Protein AF-A0A820RJD1-F1 (afdb_monomer_lite)

Structure (mmCIF, N/CA/C/O backbone):
data_AF-A0A820RJD1-F1
#
_entry.id   AF-A0A820RJD1-F1
#
loop_
_atom_site.group_PDB
_atom_site.id
_atom_site.type_symbol
_atom_site.label_atom_id
_atom_site.label_alt_id
_atom_site.label_comp_id
_atom_site.label_asym_id
_atom_site.label_entity_id
_atom_site.label_seq_id
_atom_site.pdbx_PDB_ins_code
_atom_site.Cartn_x
_atom_site.Cartn_y
_atom_site.Cartn_z
_atom_site.occupancy
_atom_site.B_iso_or_equiv
_atom_site.auth_seq_id
_atom_site.auth_comp_id
_atom_site.auth_asym_id
_atom_site.auth_atom_id
_atom_site.pdbx_PDB_model_num
ATOM 1 N N . MET A 1 1 ? -29.547 -9.932 9.623 1.00 50.38 1 MET A N 1
ATOM 2 C CA . MET A 1 1 ? -29.101 -8.617 9.120 1.00 50.38 1 MET A CA 1
ATOM 3 C C . MET A 1 1 ? -27.708 -8.369 9.658 1.00 50.38 1 MET A C 1
ATOM 5 O O . MET A 1 1 ? -27.547 -8.321 10.869 1.00 50.38 1 MET A O 1
ATOM 9 N N . THR A 1 2 ? -26.709 -8.299 8.788 1.00 71.69 2 THR A N 1
ATOM 10 C CA . THR A 1 2 ? -25.360 -7.849 9.140 1.00 71.69 2 THR A CA 1
ATOM 11 C C . THR A 1 2 ? -25.336 -6.329 9.045 1.00 71.69 2 THR A C 1
ATOM 13 O O . THR A 1 2 ? -25.661 -5.760 8.006 1.00 71.69 2 THR A O 1
ATOM 16 N N . PHE A 1 3 ? -25.020 -5.663 10.152 1.00 78.12 3 PHE A N 1
ATOM 17 C CA . PHE A 1 3 ? -24.800 -4.221 10.166 1.00 78.12 3 PHE A CA 1
ATOM 18 C C . PHE A 1 3 ? -23.335 -3.949 9.830 1.00 78.12 3 PHE A C 1
ATOM 20 O O . PHE A 1 3 ? -22.452 -4.692 10.259 1.00 78.12 3 PHE A O 1
ATOM 27 N N . TRP A 1 4 ? -23.075 -2.891 9.065 1.00 78.94 4 TRP A N 1
ATOM 28 C CA . TRP A 1 4 ? -21.713 -2.438 8.801 1.00 78.94 4 TRP A CA 1
ATOM 29 C C . TRP A 1 4 ? -21.057 -1.974 10.103 1.00 78.94 4 TRP A C 1
ATOM 31 O O . TRP A 1 4 ? -21.716 -1.393 10.971 1.00 78.94 4 TRP A O 1
ATOM 41 N N . ALA A 1 5 ? -19.757 -2.229 10.248 1.00 80.56 5 ALA A N 1
ATOM 42 C CA . ALA A 1 5 ? -19.005 -1.753 11.399 1.00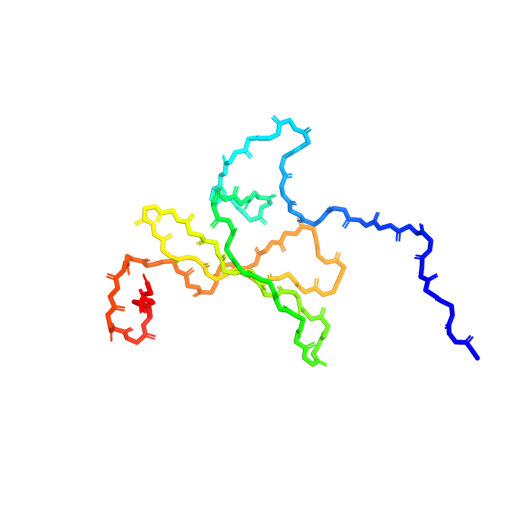 80.56 5 ALA A CA 1
ATOM 43 C C . ALA A 1 5 ? -19.008 -0.216 11.429 1.00 80.56 5 ALA A C 1
ATOM 45 O O . ALA A 1 5 ? -18.770 0.438 10.416 1.00 80.56 5 ALA A O 1
ATOM 46 N N . LYS A 1 6 ? -19.265 0.367 12.605 1.00 87.44 6 LYS A N 1
ATOM 47 C CA . LYS A 1 6 ? -19.282 1.830 12.791 1.00 87.44 6 LYS A CA 1
ATOM 48 C C . LYS A 1 6 ? -17.874 2.442 12.845 1.00 87.44 6 LYS A C 1
ATOM 50 O O . LYS A 1 6 ? -17.732 3.653 12.724 1.00 87.44 6 LYS A O 1
ATOM 55 N N . ASN A 1 7 ? -16.854 1.608 13.046 1.00 87.81 7 ASN A N 1
ATOM 56 C CA . ASN A 1 7 ? -15.461 2.016 13.185 1.00 87.81 7 ASN A CA 1
ATOM 57 C C . ASN A 1 7 ? -14.633 1.443 12.031 1.00 87.81 7 ASN A C 1
ATOM 59 O O . ASN A 1 7 ? -14.856 0.302 11.626 1.00 87.81 7 ASN A O 1
ATOM 63 N N . ALA A 1 8 ? -13.659 2.220 11.557 1.00 87.62 8 ALA A N 1
ATOM 64 C CA . ALA A 1 8 ? -12.659 1.799 10.581 1.00 87.62 8 ALA A CA 1
ATOM 65 C C . ALA A 1 8 ? -11.259 1.833 11.209 1.00 87.62 8 ALA A C 1
ATOM 67 O O . ALA A 1 8 ? -11.017 2.562 12.174 1.00 87.62 8 ALA A O 1
ATOM 68 N N . THR A 1 9 ? -10.334 1.062 10.643 1.00 90.25 9 THR A N 1
ATOM 69 C CA . THR A 1 9 ? -8.926 1.043 11.046 1.00 90.25 9 THR A CA 1
ATOM 70 C C . THR A 1 9 ? -8.068 1.460 9.863 1.00 90.25 9 THR A C 1
ATOM 72 O O . THR A 1 9 ? -8.203 0.907 8.774 1.00 90.25 9 THR A O 1
ATOM 75 N N . THR A 1 10 ? -7.173 2.424 10.074 1.00 92.12 10 THR A N 1
ATOM 76 C CA . THR A 1 10 ? -6.159 2.783 9.079 1.00 92.12 10 THR A CA 1
ATOM 77 C C . THR A 1 10 ? -5.100 1.687 9.032 1.00 92.12 10 THR A C 1
ATOM 79 O O . THR A 1 10 ? -4.417 1.445 10.024 1.00 92.12 10 THR A O 1
ATOM 82 N N . ILE A 1 11 ? -4.972 1.023 7.884 1.00 93.56 11 ILE A N 1
ATOM 83 C CA . ILE A 1 11 ? -4.025 -0.086 7.671 1.00 93.56 11 ILE A CA 1
ATOM 84 C C . ILE A 1 11 ? -2.719 0.352 6.994 1.00 93.56 11 ILE A C 1
ATOM 86 O O . ILE A 1 11 ? -1.725 -0.365 7.063 1.00 93.56 11 ILE A O 1
ATOM 90 N N . ALA A 1 12 ? -2.717 1.521 6.348 1.00 94.12 12 ALA A N 1
ATOM 91 C CA . ALA A 1 12 ? -1.548 2.132 5.729 1.00 94.12 12 ALA A CA 1
ATOM 92 C C . ALA A 1 12 ? -1.746 3.643 5.556 1.00 94.12 12 ALA A C 1
ATOM 94 O O . ALA A 1 12 ? -2.876 4.123 5.447 1.00 94.12 12 ALA A O 1
ATOM 95 N N . GLY A 1 13 ? -0.635 4.371 5.493 1.00 92.81 13 GLY A N 1
ATOM 96 C CA . GLY A 1 13 ? -0.594 5.820 5.341 1.00 92.81 13 GLY A CA 1
ATOM 97 C C . GLY A 1 13 ? -0.136 6.532 6.611 1.00 92.81 13 GLY A C 1
ATOM 98 O O . GLY A 1 13 ? -0.171 5.993 7.716 1.00 92.81 13 GLY A O 1
ATOM 99 N N . SER A 1 14 ? 0.327 7.767 6.439 1.00 92.88 14 SER A N 1
ATOM 100 C CA . SER A 1 14 ? 0.804 8.607 7.534 1.00 92.88 14 SER A CA 1
ATOM 101 C C . SER A 1 14 ? -0.286 9.585 7.986 1.00 92.88 14 SER A C 1
ATOM 103 O O . SER A 1 14 ? -0.869 10.264 7.138 1.00 92.88 14 SER A O 1
ATOM 105 N N . PRO A 1 15 ? -0.520 9.753 9.302 1.00 91.69 15 PRO A N 1
ATOM 106 C CA . PRO A 1 15 ? -1.488 10.724 9.822 1.00 91.69 15 PRO A CA 1
ATOM 107 C C . PRO A 1 15 ? -1.110 12.183 9.523 1.00 91.69 15 PRO A C 1
ATOM 109 O O . PRO A 1 15 ? -1.943 13.071 9.663 1.00 91.69 15 PRO A O 1
ATOM 112 N N . ILE A 1 16 ? 0.136 12.431 9.111 1.00 93.88 16 ILE A N 1
ATOM 113 C CA . ILE A 1 16 ? 0.653 13.754 8.739 1.00 93.88 16 ILE A CA 1
ATOM 114 C C . ILE A 1 16 ? 0.991 13.856 7.243 1.00 93.88 16 ILE A C 1
ATOM 116 O O . ILE A 1 16 ? 1.685 14.779 6.833 1.00 93.88 16 ILE A O 1
ATOM 120 N N . GLY A 1 17 ? 0.521 12.909 6.421 1.00 90.75 17 GLY A N 1
ATOM 121 C CA . GLY A 1 17 ? 0.657 12.978 4.960 1.00 90.75 17 GLY A CA 1
ATOM 122 C C . GLY A 1 17 ? 2.053 12.662 4.414 1.00 90.75 17 GLY A C 1
ATOM 123 O O . GLY A 1 17 ? 2.371 13.051 3.296 1.00 90.75 17 GLY A O 1
ATOM 124 N N . ILE A 1 18 ? 2.898 11.965 5.179 1.00 93.50 18 ILE A N 1
ATOM 125 C CA . ILE A 1 18 ? 4.203 11.491 4.690 1.00 93.50 18 ILE A CA 1
ATOM 126 C C . ILE A 1 18 ? 4.015 10.291 3.752 1.00 93.50 18 ILE A C 1
ATOM 128 O O . ILE A 1 18 ? 3.472 9.261 4.160 1.00 93.50 18 ILE A O 1
ATOM 132 N N . ALA A 1 19 ? 4.526 10.431 2.529 1.00 93.31 19 ALA A N 1
ATOM 133 C CA . ALA A 1 19 ? 4.654 9.366 1.541 1.00 93.31 19 ALA A CA 1
ATOM 134 C C . ALA A 1 19 ? 5.827 8.420 1.865 1.00 93.31 19 ALA A C 1
ATOM 136 O O . ALA A 1 19 ? 6.845 8.846 2.418 1.00 93.31 19 ALA A O 1
ATOM 137 N N . GLY A 1 20 ? 5.717 7.136 1.511 1.00 91.19 20 GLY A N 1
ATOM 138 C CA . GLY A 1 20 ? 6.821 6.189 1.682 1.00 91.19 20 GLY A CA 1
ATOM 139 C C . GLY A 1 20 ? 6.559 4.776 1.163 1.00 91.19 20 GLY A C 1
ATOM 140 O O . GLY A 1 20 ? 5.422 4.363 0.968 1.00 91.19 20 GLY A O 1
ATOM 141 N N . LEU A 1 21 ? 7.644 4.015 0.985 1.00 88.69 21 LEU A N 1
ATOM 142 C CA . LEU A 1 21 ? 7.637 2.664 0.400 1.00 88.69 21 LEU A CA 1
ATOM 143 C C . LEU A 1 21 ? 7.765 1.536 1.439 1.00 88.69 21 LEU A C 1
ATOM 145 O O . LEU A 1 21 ? 8.051 0.388 1.089 1.00 88.69 21 LEU A O 1
ATOM 149 N N . THR A 1 22 ? 7.565 1.833 2.725 1.00 91.44 22 THR A N 1
ATOM 150 C CA . THR A 1 22 ? 7.498 0.803 3.774 1.00 91.44 22 THR A CA 1
ATOM 151 C C . THR A 1 22 ? 6.177 0.034 3.692 1.00 91.44 22 THR A C 1
ATOM 153 O O . THR A 1 22 ? 5.258 0.426 2.975 1.00 91.44 22 THR A O 1
ATOM 156 N N . SER A 1 23 ? 6.053 -1.070 4.429 1.00 92.75 23 SER A N 1
ATOM 157 C CA . SER A 1 23 ? 4.820 -1.872 4.485 1.00 92.75 23 SER A CA 1
ATOM 158 C C . SER A 1 23 ? 3.632 -1.143 5.128 1.00 92.75 23 SER A C 1
ATOM 160 O O . SER A 1 23 ? 2.503 -1.609 5.039 1.00 92.75 23 SER A O 1
ATOM 162 N N . THR A 1 24 ? 3.861 -0.012 5.791 1.00 95.00 24 THR A N 1
ATOM 163 C CA . THR A 1 24 ? 2.835 0.773 6.495 1.00 95.00 24 THR A CA 1
ATOM 164 C C . THR A 1 24 ? 2.546 2.116 5.832 1.00 95.00 24 THR A C 1
ATOM 166 O O . THR A 1 24 ? 1.637 2.825 6.256 1.00 95.00 24 THR A O 1
ATOM 169 N N . LEU A 1 25 ? 3.308 2.489 4.802 1.00 94.62 25 LEU A N 1
ATOM 170 C CA . LEU A 1 25 ? 3.162 3.743 4.069 1.00 94.62 25 LEU A CA 1
ATOM 171 C C . LEU A 1 25 ? 2.835 3.461 2.601 1.00 94.62 25 LEU A C 1
ATOM 173 O O . LEU A 1 25 ? 3.057 2.360 2.097 1.00 94.62 25 LEU A O 1
ATOM 177 N N . LEU A 1 26 ? 2.288 4.474 1.937 1.00 92.94 26 LEU A N 1
ATOM 178 C CA . LEU A 1 26 ? 2.020 4.512 0.500 1.00 92.94 26 LEU A CA 1
ATOM 179 C C . LEU A 1 26 ? 2.671 5.784 -0.059 1.00 92.94 26 LEU A C 1
ATOM 181 O O . LEU A 1 26 ? 2.867 6.732 0.707 1.00 92.94 26 LEU A O 1
ATOM 185 N N . SER A 1 27 ? 3.014 5.813 -1.347 1.00 91.75 27 SER A N 1
ATOM 186 C CA . SER A 1 27 ? 3.641 6.977 -1.987 1.00 91.75 27 SER A CA 1
ATOM 187 C C . SER A 1 27 ? 2.668 7.690 -2.932 1.00 91.75 27 SER A C 1
ATOM 189 O O . SER A 1 27 ? 2.167 8.759 -2.583 1.00 91.75 27 SER A O 1
ATOM 191 N N . TYR A 1 28 ? 2.302 7.064 -4.054 1.00 91.00 28 TYR A N 1
ATOM 192 C CA . TYR A 1 28 ? 1.236 7.516 -4.955 1.00 91.00 28 TYR A CA 1
ATOM 193 C C . TYR A 1 28 ? 0.271 6.362 -5.260 1.00 91.00 28 TYR A C 1
ATOM 195 O O . TYR A 1 28 ? 0.307 5.790 -6.349 1.00 91.00 28 TYR A O 1
ATOM 203 N N . PRO A 1 29 ? -0.620 5.989 -4.328 1.00 91.12 29 PRO A N 1
ATOM 204 C CA . PRO A 1 29 ? -1.634 4.977 -4.601 1.00 91.12 29 PRO A CA 1
ATOM 205 C C . PRO A 1 29 ? -2.583 5.465 -5.702 1.00 91.12 29 PRO A C 1
ATOM 207 O O . PRO A 1 29 ? -3.176 6.533 -5.554 1.00 91.12 29 PRO A O 1
ATOM 210 N N . ALA A 1 30 ? -2.746 4.699 -6.787 1.00 90.12 30 ALA A N 1
ATOM 211 C CA . ALA A 1 30 ? -3.682 5.066 -7.861 1.00 90.12 30 ALA A CA 1
ATOM 212 C C . ALA A 1 30 ? -4.896 4.144 -7.983 1.00 90.12 30 ALA A C 1
ATOM 214 O O . ALA A 1 30 ? -5.877 4.54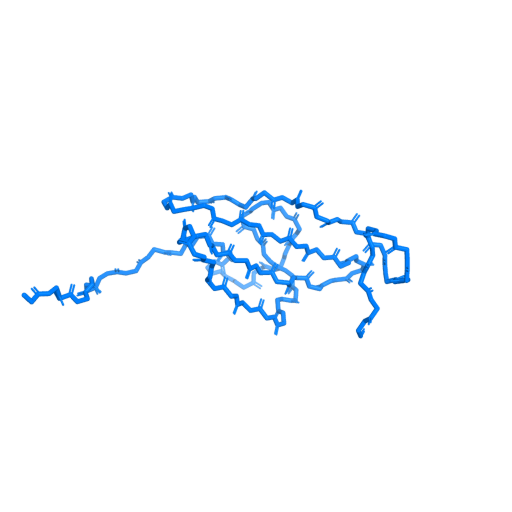7 -8.600 1.00 90.12 30 ALA A O 1
ATOM 215 N N . ASP A 1 31 ? -4.866 2.943 -7.395 1.00 91.75 31 ASP A N 1
ATOM 216 C CA . ASP A 1 31 ? -6.054 2.086 -7.344 1.00 91.75 31 ASP A CA 1
ATOM 217 C C . ASP A 1 3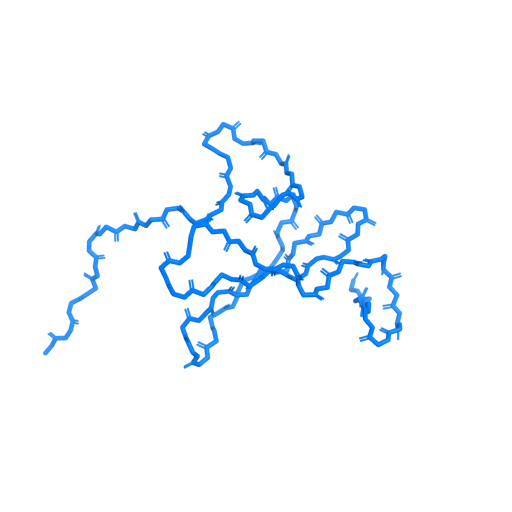1 ? -6.072 1.164 -6.116 1.00 91.75 31 ASP A C 1
ATOM 219 O O . ASP A 1 31 ? -5.026 0.811 -5.559 1.00 91.75 31 ASP A O 1
ATOM 223 N N . VAL A 1 32 ? -7.280 0.764 -5.709 1.00 94.38 32 VAL A N 1
ATOM 224 C CA . VAL A 1 32 ? -7.540 -0.151 -4.598 1.00 94.38 32 VAL A CA 1
ATOM 225 C C . VAL A 1 32 ? -8.653 -1.143 -4.936 1.00 94.38 32 VAL A C 1
ATOM 227 O O . VAL A 1 32 ? -9.728 -0.778 -5.410 1.00 94.38 32 VAL A O 1
ATOM 230 N N . ARG A 1 33 ? -8.428 -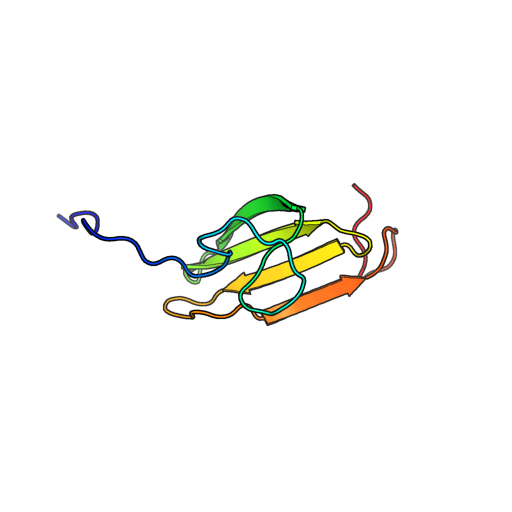2.423 -4.625 1.00 96.06 33 ARG A N 1
ATOM 231 C CA . ARG A 1 33 ? -9.406 -3.498 -4.836 1.00 96.06 33 ARG A CA 1
ATOM 232 C C . ARG A 1 33 ? -9.486 -4.424 -3.632 1.00 96.06 33 ARG A C 1
ATOM 234 O O . ARG A 1 33 ? -8.469 -4.759 -3.038 1.00 96.06 33 ARG A O 1
ATOM 241 N N . VAL A 1 34 ? -10.686 -4.902 -3.316 1.00 95.88 34 VAL A N 1
ATOM 242 C CA . VAL A 1 34 ? -10.893 -5.980 -2.338 1.00 95.88 34 VAL A CA 1
ATOM 243 C C . VAL A 1 34 ? -11.000 -7.312 -3.085 1.00 95.88 34 VAL A C 1
ATOM 245 O O . VAL A 1 34 ? -11.741 -7.426 -4.067 1.00 95.88 34 VAL A O 1
ATOM 248 N N . GLY A 1 35 ? -10.205 -8.301 -2.678 1.00 94.31 35 GLY A N 1
ATOM 249 C CA . GLY A 1 35 ? -10.232 -9.659 -3.226 1.00 94.31 35 GLY A CA 1
ATOM 250 C C . GLY A 1 35 ? -11.300 -10.544 -2.581 1.00 94.31 35 GLY A C 1
ATOM 251 O O . GLY A 1 35 ? -11.906 -10.185 -1.579 1.00 94.31 35 GLY A O 1
ATOM 252 N N . ALA A 1 36 ? -11.505 -11.742 -3.136 1.00 93.69 36 ALA A N 1
ATOM 253 C CA . ALA A 1 36 ? -12.471 -12.719 -2.611 1.00 93.69 36 ALA A CA 1
ATOM 254 C C . ALA A 1 36 ? -12.085 -13.313 -1.238 1.00 93.69 36 ALA A C 1
ATOM 256 O O . ALA A 1 36 ? -12.896 -13.973 -0.600 1.00 93.69 36 ALA A O 1
ATOM 257 N N . ASN A 1 37 ? -10.843 -13.101 -0.802 1.00 95.19 37 ASN A N 1
ATOM 258 C CA . ASN A 1 37 ? -10.303 -13.472 0.506 1.00 95.19 37 ASN A CA 1
ATOM 259 C C . ASN A 1 37 ? -10.321 -12.299 1.509 1.00 95.19 37 ASN A C 1
ATOM 261 O O . ASN A 1 37 ? -9.577 -12.337 2.487 1.00 95.19 37 ASN A O 1
ATOM 265 N N . ASP A 1 38 ? -11.082 -11.238 1.219 1.00 93.75 38 ASP A N 1
ATOM 266 C CA . ASP A 1 38 ? -11.142 -9.978 1.973 1.00 93.75 38 ASP A CA 1
ATOM 267 C C . ASP A 1 38 ? -9.799 -9.229 2.091 1.00 93.75 38 ASP A C 1
ATOM 269 O O . ASP A 1 38 ? -9.682 -8.257 2.840 1.00 93.75 38 ASP A O 1
ATOM 273 N N . ALA A 1 39 ? -8.773 -9.637 1.337 1.00 96.69 39 ALA A N 1
ATOM 274 C CA . ALA A 1 39 ? -7.522 -8.897 1.274 1.00 96.69 39 ALA A CA 1
ATOM 275 C C . ALA A 1 39 ? -7.694 -7.624 0.437 1.00 96.69 39 ALA A C 1
ATOM 277 O O . ALA A 1 39 ? -8.389 -7.611 -0.584 1.00 96.69 39 ALA A O 1
ATOM 278 N N . ILE A 1 40 ? -7.027 -6.556 0.861 1.00 96.38 40 ILE A N 1
ATOM 279 C CA . ILE A 1 40 ? -6.992 -5.277 0.158 1.00 96.38 40 ILE A CA 1
ATOM 280 C C . ILE A 1 40 ? -5.720 -5.225 -0.681 1.00 96.38 40 ILE A C 1
ATOM 282 O O . ILE A 1 40 ? -4.615 -5.402 -0.175 1.00 96.38 40 ILE A O 1
ATOM 286 N N . TYR A 1 41 ? -5.890 -4.962 -1.967 1.00 95.12 41 TYR A N 1
ATOM 287 C CA . TYR A 1 41 ? -4.835 -4.837 -2.958 1.00 95.12 41 TYR A CA 1
ATOM 288 C C . TYR A 1 41 ? -4.722 -3.364 -3.316 1.00 95.12 41 TYR A C 1
ATOM 290 O O . TYR A 1 41 ? -5.718 -2.759 -3.707 1.00 95.12 41 TYR A O 1
ATOM 298 N N . VAL A 1 42 ? -3.531 -2.793 -3.181 1.00 94.06 42 VAL A N 1
ATOM 299 C CA . VAL A 1 42 ? -3.265 -1.394 -3.529 1.00 94.06 42 VAL A CA 1
ATOM 300 C C . VAL A 1 42 ? -2.178 -1.363 -4.586 1.00 94.06 42 VAL A C 1
ATOM 302 O O . VAL A 1 42 ? -1.094 -1.916 -4.366 1.00 94.06 42 VAL A O 1
ATOM 305 N N . ILE A 1 43 ? -2.467 -0.714 -5.714 1.00 90.81 43 ILE A N 1
ATOM 306 C CA . ILE A 1 43 ? -1.427 -0.347 -6.670 1.00 90.81 43 ILE A CA 1
ATOM 307 C C . ILE A 1 43 ? -0.889 1.016 -6.255 1.00 90.81 43 ILE A C 1
ATOM 309 O O . ILE A 1 43 ? -1.594 2.026 -6.304 1.00 90.81 43 ILE A O 1
ATOM 313 N N . ASP A 1 44 ? 0.358 1.003 -5.808 1.00 90.00 44 ASP A N 1
ATOM 314 C CA . ASP A 1 44 ? 1.089 2.147 -5.293 1.00 90.00 44 ASP A CA 1
ATOM 315 C C . ASP A 1 44 ? 2.227 2.488 -6.245 1.00 90.00 44 ASP A C 1
ATOM 317 O O . ASP A 1 44 ? 3.097 1.662 -6.532 1.00 90.00 44 ASP A O 1
ATOM 321 N N . TYR A 1 45 ? 2.169 3.697 -6.779 1.00 78.44 45 TYR A N 1
ATOM 322 C CA . TYR A 1 45 ? 3.077 4.192 -7.792 1.00 78.44 45 TYR A CA 1
ATOM 323 C C . TYR A 1 45 ? 4.139 5.063 -7.119 1.00 78.44 45 TYR A C 1
ATOM 325 O O . TYR A 1 45 ? 3.857 5.851 -6.225 1.00 78.44 45 TYR A O 1
ATOM 333 N N . ASP A 1 46 ? 5.386 4.906 -7.529 1.00 73.25 46 ASP A N 1
ATOM 334 C CA . ASP A 1 46 ? 6.459 5.878 -7.325 1.00 73.25 46 ASP A CA 1
ATOM 335 C C . ASP A 1 46 ? 7.510 5.605 -8.421 1.00 73.25 46 ASP A C 1
ATOM 337 O O . ASP A 1 46 ? 7.182 5.069 -9.479 1.00 73.25 46 ASP A O 1
ATOM 341 N N . THR A 1 47 ? 8.790 5.877 -8.166 1.00 64.44 47 THR A N 1
ATOM 342 C CA . THR A 1 47 ? 9.942 5.478 -9.001 1.00 64.44 47 THR A CA 1
ATOM 343 C C . THR A 1 47 ? 9.929 3.974 -9.369 1.00 64.44 47 THR A C 1
ATOM 345 O O . THR A 1 47 ? 10.534 3.567 -10.363 1.00 64.44 47 THR A O 1
ATOM 348 N N . TYR A 1 48 ? 9.202 3.150 -8.602 1.00 69.19 48 TYR A N 1
ATOM 349 C CA . TYR A 1 48 ? 8.898 1.742 -8.871 1.00 69.19 48 TYR A CA 1
ATOM 350 C C . TYR A 1 48 ? 7.387 1.494 -8.707 1.00 69.19 48 TYR A C 1
ATOM 352 O O . TYR A 1 48 ? 6.751 2.073 -7.829 1.00 69.19 48 TYR A O 1
ATOM 360 N N . TYR A 1 49 ? 6.811 0.615 -9.527 1.00 82.19 49 TYR A N 1
ATOM 361 C CA . TYR A 1 49 ? 5.423 0.172 -9.429 1.00 82.19 49 TYR A CA 1
ATOM 362 C C . TYR A 1 49 ? 5.330 -0.913 -8.361 1.00 82.19 49 TYR A C 1
ATOM 364 O O . TYR A 1 49 ? 6.034 -1.932 -8.426 1.00 82.19 49 TYR A O 1
ATOM 372 N N . ARG A 1 50 ? 4.457 -0.696 -7.376 1.00 88.75 50 ARG A N 1
ATOM 373 C CA . ARG A 1 50 ? 4.304 -1.573 -6.223 1.00 88.75 50 ARG A CA 1
ATOM 374 C C . ARG A 1 50 ? 2.885 -2.114 -6.122 1.00 88.75 50 ARG A C 1
ATOM 376 O O . ARG A 1 50 ? 1.918 -1.363 -6.144 1.00 88.75 50 ARG A O 1
ATOM 383 N N . LEU A 1 51 ? 2.767 -3.428 -5.936 1.00 90.25 51 LEU A N 1
ATOM 384 C CA . LEU A 1 51 ? 1.519 -4.067 -5.512 1.00 90.25 51 LEU A CA 1
ATOM 385 C C . LEU A 1 51 ? 1.644 -4.450 -4.035 1.00 90.25 51 LEU A C 1
ATOM 387 O O . LEU A 1 51 ? 2.424 -5.345 -3.692 1.00 90.25 51 LEU A O 1
ATOM 391 N N . GLN A 1 52 ? 0.889 -3.764 -3.176 1.00 93.75 52 GLN A N 1
ATOM 392 C CA . GLN A 1 52 ? 0.750 -4.092 -1.756 1.00 93.75 52 GLN A CA 1
ATOM 393 C C . GLN A 1 52 ? -0.499 -4.941 -1.524 1.00 93.75 52 GLN A C 1
ATOM 395 O O . GLN A 1 52 ? -1.571 -4.613 -2.033 1.00 93.75 52 GLN A O 1
ATOM 400 N N . ILE A 1 53 ? -0.372 -5.989 -0.710 1.00 96.00 53 ILE A N 1
ATOM 401 C CA . ILE A 1 53 ? -1.507 -6.773 -0.212 1.00 96.00 53 ILE A CA 1
ATOM 402 C C . ILE A 1 53 ? -1.611 -6.617 1.301 1.00 96.00 53 ILE A C 1
ATOM 404 O O . ILE A 1 53 ? -0.668 -6.929 2.026 1.00 96.00 53 ILE A O 1
ATOM 408 N N . PHE A 1 54 ? -2.780 -6.211 1.778 1.00 97.25 54 PHE A N 1
ATOM 409 C CA . PHE A 1 54 ? -3.132 -6.160 3.190 1.00 97.25 54 PHE A CA 1
ATOM 410 C C . PHE A 1 54 ? -4.172 -7.240 3.473 1.00 97.25 54 PHE A C 1
ATOM 412 O O . PHE A 1 54 ? -5.332 -7.124 3.082 1.00 97.25 54 PHE A O 1
ATOM 419 N N . ASN A 1 55 ? -3.750 -8.314 4.135 1.00 96.75 55 ASN A N 1
ATOM 420 C CA . ASN A 1 55 ? -4.667 -9.368 4.564 1.00 96.75 55 ASN A CA 1
ATOM 421 C C . ASN A 1 55 ? -5.639 -8.845 5.639 1.00 96.75 55 ASN A C 1
ATOM 423 O O . ASN A 1 55 ? -5.288 -7.900 6.355 1.00 96.75 55 ASN A O 1
ATOM 427 N N . PRO A 1 56 ? -6.820 -9.468 5.805 1.00 94.88 56 PRO A N 1
ATOM 428 C CA . PRO A 1 56 ? -7.788 -9.072 6.824 1.00 94.88 56 PRO A CA 1
ATOM 429 C C . PRO A 1 56 ? -7.149 -8.924 8.212 1.00 94.88 56 PRO A C 1
ATOM 431 O O . PRO A 1 56 ? -6.492 -9.838 8.708 1.00 94.88 56 PRO A O 1
ATOM 434 N N . GLY A 1 57 ? -7.324 -7.753 8.829 1.00 92.62 57 GLY A N 1
ATOM 435 C CA . GLY A 1 57 ? -6.774 -7.434 10.152 1.00 92.62 57 GLY A CA 1
ATOM 436 C C . GLY A 1 57 ? -5.281 -7.078 10.190 1.00 92.62 57 GLY A C 1
ATOM 437 O O . GLY A 1 57 ? -4.782 -6.731 11.259 1.00 92.62 57 GLY A O 1
ATOM 438 N N . SER A 1 58 ? -4.560 -7.125 9.064 1.00 95.31 58 SER A N 1
ATOM 439 C CA . SER A 1 58 ? -3.156 -6.70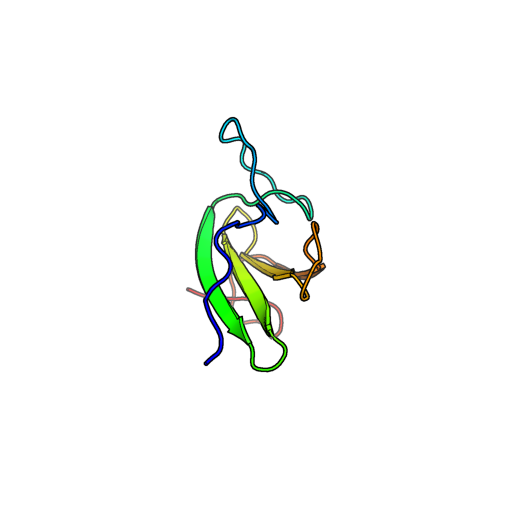8 9.012 1.00 95.31 58 SER A CA 1
ATOM 440 C C . SER A 1 58 ? -3.017 -5.186 9.045 1.00 95.31 58 SER A C 1
ATOM 442 O O . SER A 1 58 ? -3.715 -4.472 8.329 1.00 95.31 58 SER A O 1
ATOM 444 N N . LEU A 1 59 ? -2.049 -4.694 9.822 1.00 95.06 59 LEU A N 1
ATOM 445 C CA . LEU A 1 59 ? -1.633 -3.283 9.853 1.00 95.06 59 LEU A CA 1
ATOM 446 C C . LEU A 1 59 ? -0.359 -3.034 9.032 1.00 95.06 59 LEU A C 1
ATOM 448 O O . LEU A 1 59 ? 0.345 -2.047 9.228 1.00 95.06 59 LEU A O 1
ATOM 452 N N . SER A 1 60 ? 0.014 -3.984 8.179 1.00 95.00 60 SER A N 1
ATOM 453 C CA . SER A 1 60 ? 1.176 -3.892 7.300 1.00 95.00 60 SER A CA 1
ATOM 454 C C . SER A 1 60 ? 0.937 -4.689 6.024 1.00 95.00 60 SER A C 1
ATOM 456 O O . SER A 1 60 ? 0.352 -5.775 6.049 1.00 95.00 60 SER A O 1
ATOM 458 N N . GLY A 1 61 ? 1.386 -4.136 4.908 1.00 94.69 61 GLY A N 1
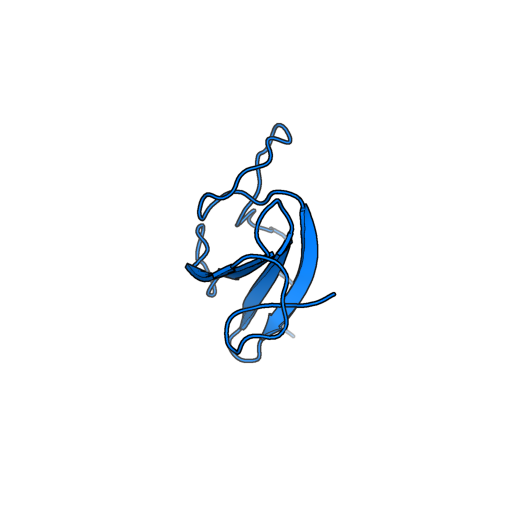ATOM 459 C CA . GLY A 1 61 ? 1.287 -4.733 3.591 1.00 94.69 61 GLY A CA 1
ATOM 460 C C . GLY A 1 61 ? 2.411 -5.722 3.311 1.00 94.69 61 GLY A C 1
ATOM 461 O O . GLY A 1 61 ? 3.507 -5.645 3.873 1.00 94.69 61 GLY A O 1
ATOM 462 N N . ILE A 1 62 ? 2.128 -6.652 2.407 1.00 95.00 62 ILE A N 1
ATOM 463 C CA . ILE A 1 62 ? 3.115 -7.511 1.762 1.00 95.00 62 ILE A CA 1
ATOM 464 C C . ILE A 1 62 ? 3.365 -6.948 0.367 1.00 95.00 62 ILE A C 1
ATOM 466 O O . ILE A 1 62 ? 2.440 -6.833 -0.440 1.00 95.00 62 ILE A O 1
ATOM 470 N N . THR A 1 63 ? 4.622 -6.630 0.072 1.00 91.44 63 THR A N 1
ATOM 471 C CA . THR A 1 63 ? 5.048 -6.238 -1.272 1.00 91.44 63 THR A CA 1
ATOM 472 C C . THR A 1 63 ? 5.177 -7.474 -2.150 1.00 91.44 63 THR A C 1
ATOM 474 O O . THR A 1 63 ? 6.101 -8.261 -1.963 1.00 91.44 63 THR A O 1
ATOM 477 N N . ILE A 1 64 ? 4.272 -7.644 -3.114 1.00 87.38 64 ILE A N 1
ATOM 478 C CA . ILE A 1 64 ? 4.347 -8.758 -4.075 1.00 87.38 64 ILE A CA 1
ATOM 479 C C . ILE A 1 64 ? 5.169 -8.374 -5.298 1.00 87.38 64 ILE A C 1
ATOM 481 O O . ILE A 1 64 ? 5.949 -9.175 -5.806 1.00 87.38 64 ILE A O 1
ATOM 485 N N . ILE A 1 65 ? 5.007 -7.136 -5.757 1.00 82.88 65 ILE A N 1
ATOM 486 C CA . ILE A 1 65 ? 5.754 -6.578 -6.880 1.00 82.88 65 ILE A CA 1
ATOM 487 C C . ILE A 1 65 ? 6.405 -5.287 -6.409 1.00 82.88 65 ILE A C 1
ATOM 489 O O . ILE A 1 65 ? 5.762 -4.481 -5.738 1.00 82.88 65 ILE A O 1
ATOM 493 N N . ASN A 1 66 ? 7.678 -5.127 -6.754 1.00 82.25 66 ASN A N 1
ATOM 494 C CA . ASN A 1 66 ? 8.440 -3.896 -6.612 1.00 82.25 66 ASN A CA 1
ATOM 495 C C . ASN A 1 66 ? 9.409 -3.814 -7.790 1.00 82.25 66 ASN A C 1
ATOM 497 O O . ASN A 1 66 ? 10.497 -4.391 -7.744 1.00 82.25 66 ASN A O 1
ATOM 501 N N . ALA A 1 67 ? 8.973 -3.190 -8.877 1.00 77.00 67 ALA A N 1
ATOM 502 C CA . ALA A 1 67 ? 9.739 -3.169 -10.113 1.00 77.00 67 ALA A CA 1
ATOM 503 C C . ALA A 1 67 ? 9.543 -1.856 -10.867 1.00 77.00 67 ALA A C 1
ATOM 505 O O . ALA A 1 67 ? 8.534 -1.176 -10.711 1.00 77.00 67 ALA A O 1
ATOM 506 N N . SER A 1 68 ? 10.510 -1.491 -11.706 1.00 78.62 68 SER A N 1
ATOM 507 C CA . SER A 1 68 ? 10.363 -0.350 -12.614 1.00 78.62 68 SER A CA 1
ATOM 508 C C . SER A 1 68 ? 9.235 -0.583 -13.623 1.00 78.62 68 SER A C 1
ATOM 510 O O . SER A 1 68 ? 8.859 -1.731 -13.875 1.00 78.62 68 SER A O 1
ATOM 512 N N . ALA A 1 69 ? 8.741 0.502 -14.228 1.00 75.38 69 ALA A N 1
ATOM 513 C CA . ALA A 1 69 ? 7.790 0.423 -15.336 1.00 75.38 69 ALA A CA 1
ATOM 514 C C . ALA A 1 69 ? 8.316 -0.517 -16.423 1.00 75.38 69 ALA A C 1
ATOM 516 O O . ALA A 1 69 ? 9.498 -0.462 -16.778 1.00 75.38 69 ALA A O 1
ATOM 517 N N . GLY A 1 70 ? 7.445 -1.345 -16.984 1.00 76.94 70 GLY A N 1
ATOM 518 C CA . GLY A 1 70 ? 7.829 -2.198 -18.098 1.00 76.94 70 GLY A CA 1
ATOM 519 C C . GLY A 1 70 ? 6.871 -3.346 -18.342 1.00 76.94 70 GLY A C 1
ATOM 520 O O . GLY A 1 70 ? 5.874 -3.521 -17.648 1.00 76.94 70 GLY A O 1
ATOM 521 N N . THR A 1 71 ? 7.184 -4.123 -19.370 1.00 79.44 71 THR A N 1
ATOM 522 C CA . THR A 1 71 ? 6.328 -5.200 -19.879 1.00 79.44 71 THR A CA 1
ATOM 523 C C . THR A 1 71 ? 6.833 -6.591 -19.489 1.00 79.44 71 THR A C 1
ATOM 525 O O . THR A 1 71 ? 6.362 -7.586 -20.035 1.00 79.44 71 THR A O 1
ATOM 528 N N . ASN A 1 72 ? 7.824 -6.687 -18.594 1.00 81.75 72 ASN A N 1
ATOM 529 C CA . ASN A 1 72 ? 8.278 -7.977 -18.074 1.00 81.75 72 ASN A CA 1
ATOM 530 C C . ASN A 1 72 ? 7.231 -8.591 -17.130 1.00 81.75 72 ASN A C 1
ATOM 532 O O . ASN A 1 72 ? 6.365 -7.897 -16.605 1.00 81.75 72 ASN A O 1
ATOM 536 N N . LEU A 1 73 ? 7.340 -9.899 -16.869 1.00 73.06 73 LEU A N 1
ATOM 537 C CA . LEU A 1 73 ? 6.362 -10.674 -16.086 1.00 73.06 73 LEU A CA 1
ATOM 538 C C . LEU A 1 73 ? 6.102 -10.117 -14.671 1.00 73.06 73 LEU A C 1
ATOM 540 O O . LEU A 1 73 ? 5.048 -10.357 -14.092 1.00 73.06 73 LEU A O 1
ATOM 544 N N . ASN A 1 74 ? 7.061 -9.385 -14.109 1.00 70.69 74 ASN A N 1
ATOM 545 C CA . ASN A 1 74 ? 7.003 -8.776 -12.783 1.00 70.69 74 ASN A CA 1
ATOM 546 C C . ASN A 1 74 ? 6.912 -7.241 -12.828 1.00 70.69 74 ASN A C 1
ATOM 548 O O . ASN A 1 74 ? 7.278 -6.591 -11.851 1.00 70.69 74 ASN A O 1
ATOM 552 N N . GLN A 1 75 ? 6.488 -6.662 -13.951 1.00 72.75 75 GLN A N 1
ATOM 553 C CA . GLN A 1 75 ? 6.383 -5.218 -14.149 1.00 72.75 75 GLN A CA 1
ATOM 554 C C . GLN A 1 75 ? 4.976 -4.824 -14.598 1.00 72.75 75 GLN A C 1
ATOM 556 O O . GLN A 1 75 ? 4.240 -5.620 -15.178 1.00 72.75 75 GLN A O 1
ATOM 561 N N . PHE A 1 76 ? 4.618 -3.570 -14.326 1.00 67.00 76 PHE A N 1
ATOM 562 C CA . PHE A 1 76 ? 3.406 -2.944 -14.834 1.00 67.00 76 PHE A CA 1
ATOM 563 C C . PHE A 1 76 ? 3.797 -1.829 -15.808 1.00 67.00 76 PHE A C 1
ATOM 565 O O . PHE A 1 76 ? 4.725 -1.062 -15.545 1.00 67.00 76 PHE A O 1
ATOM 572 N N . TYR A 1 77 ? 3.098 -1.749 -16.939 1.00 62.75 77 TYR A N 1
ATOM 573 C CA . TYR A 1 77 ? 3.214 -0.663 -17.909 1.00 62.75 77 TYR A CA 1
ATOM 574 C C . TYR A 1 77 ? 1.838 -0.017 -18.018 1.00 62.75 77 TYR A C 1
ATOM 576 O O . TYR A 1 77 ? 0.958 -0.531 -18.708 1.00 62.75 77 TYR A O 1
ATOM 584 N N . THR A 1 78 ? 1.629 1.045 -17.255 1.00 59.00 78 THR A N 1
ATOM 585 C CA . THR A 1 78 ? 0.409 1.855 -17.272 1.00 59.00 78 THR A CA 1
ATOM 586 C C . THR A 1 78 ? 0.776 3.317 -17.329 1.00 59.00 78 THR A C 1
ATOM 588 O O . THR A 1 78 ? 1.887 3.664 -16.862 1.00 59.00 78 THR A O 1
#

Foldseek 3Di:
DDDDDPDDDQLADDPVGDADDFQRHAHAWDDWDQDPQRWIWTFGDDQWTWIWIHGPPHSGTDTPATGHADDDPRHHHD

Radius of gyration: 13.77 Å; chains: 1; bounding box: 40×27×33 Å

Secondary structure (DSSP, 8-state):
-PPPPS-----SS-TT-----STT--SEEEEEEE-TTS-EEEEEESSSEEEEEE-TT-SS-EEEEEE-SSSSTT----

Organism: NCBI:txid433720

Sequence (78 aa):
MTFWAKNATTIAGSPIGIAGLTSTLLSYPADVRVGANDAIYVIDYDTYYRLQIFNPGSLSGITIINASAGTNLNQFYT

pLDDT: mean 86.94, std 10.16, range [50.38, 97.25]